Protein AF-A0A3B8JYV9-F1 (afdb_monomer)

Mean predicted aligned error: 3.3 Å

Nearest PDB structures (foldseek):
  1iv8-assembly1_A  TM=3.576E-01  e=9.043E+00  Sulfolobus acidocaldarius

Sequence (114 aa):
FIAVCKHSDPETNDPGIKPPNEVPENRVGFSDVVVDSDGVLRRHLWSLNANRNSPCPTEVAFSLQLALHYLAAQGIEPKAIPEKRSLQLGNILLKPLENNFGGYRNLDDRGYQM

Foldseek 3Di:
DAWEWEWQDPVVRRLIGATDPPDDLVRYFYPDADADPVRHGDKDFAFADGDPNTNRPDRGHPVNVVVQVVLVVVVWHWDQDVVQRWIDTPPDTHQADDCDDDPHHNDPRGGRMD

Solvent-accessible surface area (backbone atoms only — not comparable to full-atom values): 6648 Å² total; per-residue (Å²): 134,70,47,60,21,24,57,42,35,80,92,79,68,41,72,44,35,56,49,66,88,88,56,59,68,99,37,40,13,26,70,62,72,55,66,42,98,87,72,50,77,80,50,46,45,42,30,46,84,64,59,92,84,28,52,22,90,45,46,39,16,35,68,48,53,53,52,48,56,58,34,43,78,72,76,34,60,84,41,81,37,75,96,68,63,24,44,29,49,74,94,45,77,46,64,49,53,52,36,70,45,90,93,43,68,82,40,89,47,73,52,38,32,78

Structure (mmCIF, N/CA/C/O backbone):
data_AF-A0A3B8JYV9-F1
#
_entry.id   AF-A0A3B8JYV9-F1
#
loop_
_atom_site.group_PDB
_atom_site.id
_atom_site.type_symbol
_atom_site.label_atom_id
_atom_site.label_alt_id
_atom_site.label_comp_id
_atom_site.label_asym_id
_atom_site.label_entity_id
_atom_site.label_seq_id
_atom_site.pdbx_PDB_ins_code
_atom_site.Cartn_x
_atom_site.Cartn_y
_atom_site.Cartn_z
_atom_site.occupancy
_atom_site.B_iso_or_equiv
_atom_site.auth_seq_id
_atom_site.auth_comp_id
_atom_site.auth_asym_id
_atom_site.auth_atom_id
_atom_site.pdbx_PDB_model_num
ATOM 1 N N . PHE A 1 1 ? -16.136 -3.584 -6.888 1.00 86.06 1 PHE A N 1
ATOM 2 C CA . PHE A 1 1 ? -14.957 -4.114 -7.602 1.00 86.06 1 PHE A CA 1
ATOM 3 C C . PHE A 1 1 ? -13.829 -3.099 -7.504 1.00 86.06 1 PHE A C 1
ATOM 5 O O . PHE A 1 1 ? -14.120 -1.909 -7.612 1.00 86.06 1 PHE A O 1
ATOM 12 N N . ILE A 1 2 ? -12.603 -3.573 -7.272 1.00 93.38 2 ILE A N 1
ATOM 13 C CA . ILE A 1 2 ? -11.365 -2.788 -7.181 1.00 93.38 2 ILE A CA 1
ATOM 14 C C . ILE A 1 2 ? -10.390 -3.409 -8.189 1.00 93.38 2 ILE A C 1
ATOM 16 O O . ILE A 1 2 ? -10.227 -4.629 -8.190 1.00 93.38 2 ILE A O 1
ATOM 20 N N . ALA A 1 3 ? -9.797 -2.596 -9.060 1.00 96.81 3 ALA A N 1
ATOM 21 C CA . ALA A 1 3 ? -8.798 -3.045 -10.025 1.00 96.81 3 ALA A CA 1
ATOM 22 C C . ALA A 1 3 ? -7.385 -2.996 -9.440 1.00 96.81 3 ALA A C 1
ATOM 24 O O . ALA A 1 3 ? -7.142 -2.356 -8.416 1.00 96.81 3 ALA A O 1
ATOM 25 N N . VAL A 1 4 ? -6.454 -3.662 -10.120 1.00 97.50 4 VAL A N 1
ATOM 26 C CA . VAL A 1 4 ? -5.065 -3.789 -9.683 1.00 97.50 4 VAL A CA 1
ATOM 27 C C . VAL A 1 4 ? -4.123 -3.080 -10.654 1.00 97.50 4 VAL A C 1
ATOM 29 O O . VAL A 1 4 ? -4.346 -3.104 -11.865 1.00 97.50 4 VAL A O 1
ATOM 32 N N . CYS A 1 5 ? -3.070 -2.470 -10.116 1.00 97.44 5 CYS A N 1
ATOM 33 C CA . CYS A 1 5 ? -1.897 -2.016 -10.861 1.00 97.44 5 CYS A CA 1
ATOM 34 C C . CYS A 1 5 ? -0.602 -2.389 -10.124 1.00 97.44 5 CYS A C 1
ATOM 36 O O . CYS A 1 5 ? -0.647 -2.891 -9.000 1.00 97.44 5 CYS A O 1
ATOM 38 N N . LYS A 1 6 ? 0.549 -2.169 -10.762 1.00 96.88 6 LYS A N 1
ATOM 39 C CA . LYS A 1 6 ? 1.877 -2.400 -10.177 1.00 96.88 6 LYS A CA 1
ATOM 40 C C . LYS A 1 6 ? 2.764 -1.185 -10.422 1.00 96.88 6 LYS A C 1
ATOM 42 O O . LYS A 1 6 ? 2.788 -0.683 -11.549 1.00 96.88 6 LYS A O 1
ATOM 47 N N . HIS A 1 7 ? 3.483 -0.724 -9.407 1.00 96.56 7 HIS A N 1
ATOM 48 C CA . HIS A 1 7 ? 4.420 0.380 -9.575 1.00 96.56 7 HIS A CA 1
ATOM 49 C C . HIS A 1 7 ? 5.640 -0.022 -10.401 1.00 96.56 7 HIS A C 1
ATOM 51 O O . HIS A 1 7 ? 6.013 -1.190 -10.483 1.00 96.56 7 HIS A O 1
ATOM 57 N N . SER A 1 8 ? 6.269 0.976 -11.018 1.00 94.88 8 SER A N 1
ATOM 58 C CA . SER A 1 8 ? 7.611 0.813 -11.571 1.00 94.88 8 SER A CA 1
ATOM 59 C C . SER A 1 8 ? 8.628 0.602 -10.447 1.00 94.88 8 SER A C 1
ATOM 61 O O . SER A 1 8 ? 8.593 1.347 -9.462 1.00 94.88 8 SER A O 1
ATOM 63 N N . ASP A 1 9 ? 9.579 -0.303 -10.641 1.00 90.50 9 ASP A N 1
ATOM 64 C CA . ASP A 1 9 ? 10.689 -0.551 -9.725 1.00 90.50 9 ASP A CA 1
ATOM 65 C C . ASP A 1 9 ? 12.040 -0.345 -10.443 1.00 90.50 9 ASP A C 1
ATOM 67 O O . ASP A 1 9 ? 12.455 -1.179 -11.254 1.00 90.50 9 ASP A O 1
ATOM 71 N N . PRO A 1 10 ? 12.750 0.764 -10.160 1.00 86.50 10 PRO A N 1
ATOM 72 C CA . PRO A 1 10 ? 14.057 1.041 -10.748 1.00 86.50 10 PRO A CA 1
ATOM 73 C C . PRO A 1 10 ? 15.156 0.055 -10.335 1.00 86.50 10 PRO A C 1
ATOM 75 O O . PRO A 1 10 ? 16.114 -0.106 -11.087 1.00 86.50 10 PRO A O 1
ATOM 78 N N . GLU A 1 11 ? 15.050 -0.585 -9.165 1.00 85.88 11 GLU A N 1
ATOM 79 C CA . GLU A 1 11 ? 16.076 -1.513 -8.664 1.00 85.88 11 GLU A CA 1
ATOM 80 C C . GLU A 1 11 ? 16.081 -2.811 -9.479 1.00 85.88 11 GLU A C 1
ATOM 82 O O . GLU A 1 11 ? 17.138 -3.387 -9.742 1.00 85.88 11 GLU A O 1
ATOM 87 N N . THR A 1 12 ? 14.904 -3.230 -9.948 1.00 88.12 12 THR A N 1
ATOM 88 C CA . THR A 1 12 ? 14.721 -4.415 -10.798 1.00 88.12 12 THR A CA 1
ATOM 89 C C . THR A 1 12 ? 14.514 -4.086 -12.280 1.00 88.12 12 THR A C 1
ATOM 91 O O . THR A 1 12 ? 14.380 -4.998 -13.097 1.00 88.12 12 THR A O 1
ATOM 94 N N . ASN A 1 13 ? 14.544 -2.799 -12.650 1.00 90.44 13 ASN A N 1
ATOM 95 C CA . ASN A 1 13 ? 14.229 -2.293 -13.991 1.00 90.44 13 ASN A CA 1
ATOM 96 C C . ASN A 1 13 ? 12.835 -2.737 -14.488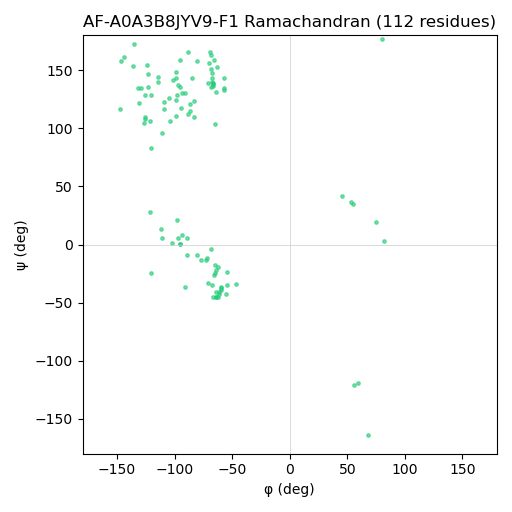 1.00 90.44 13 ASN A C 1
ATOM 98 O O . ASN A 1 13 ? 12.635 -3.003 -15.676 1.00 90.44 13 ASN A O 1
ATOM 102 N N . ASP A 1 14 ? 11.871 -2.833 -13.568 1.00 92.69 14 ASP A N 1
ATOM 103 C CA . ASP A 1 14 ? 10.476 -3.142 -13.869 1.00 92.69 14 ASP A CA 1
ATOM 104 C C . ASP A 1 14 ? 9.721 -1.843 -14.215 1.00 92.69 14 ASP A C 1
ATOM 106 O O . ASP A 1 14 ? 9.662 -0.923 -13.392 1.00 92.69 14 ASP A O 1
ATOM 110 N N . PRO A 1 15 ? 9.121 -1.722 -15.412 1.00 94.06 15 PRO A N 1
ATOM 111 C CA . PRO A 1 15 ? 8.378 -0.525 -15.799 1.00 94.06 15 PRO A CA 1
ATOM 112 C C . PRO A 1 15 ? 7.035 -0.360 -15.066 1.00 94.06 15 PRO A C 1
ATOM 114 O O . PRO A 1 15 ? 6.434 0.711 -15.149 1.00 94.06 15 PRO A O 1
ATOM 117 N N . GLY A 1 16 ? 6.552 -1.382 -14.357 1.00 95.62 16 GLY A N 1
ATOM 118 C CA . GLY A 1 16 ? 5.237 -1.400 -13.729 1.00 95.62 16 GLY A CA 1
ATOM 119 C C . GLY A 1 16 ? 4.106 -1.736 -14.704 1.00 95.62 16 GLY A C 1
ATOM 120 O O . GLY A 1 16 ? 4.295 -1.919 -15.909 1.00 95.62 16 GLY A O 1
ATOM 121 N N . ILE A 1 17 ? 2.887 -1.823 -14.173 1.00 97.25 17 ILE A N 1
ATOM 122 C CA . ILE A 1 17 ? 1.676 -2.181 -14.921 1.00 97.25 17 ILE A CA 1
ATOM 123 C C . ILE A 1 17 ? 0.592 -1.158 -14.598 1.00 97.25 17 ILE A C 1
ATOM 125 O O . ILE A 1 17 ? 0.212 -1.006 -13.439 1.00 97.25 17 ILE A O 1
ATOM 129 N N . LYS A 1 18 ? 0.068 -0.478 -15.622 1.00 96.94 18 LYS A N 1
ATOM 130 C CA . LYS A 1 18 ? -1.049 0.467 -15.473 1.00 96.94 18 LYS A CA 1
ATOM 131 C C . LYS A 1 18 ? -2.363 -0.248 -15.119 1.00 96.94 18 LYS A C 1
ATOM 133 O O . LYS A 1 18 ? -2.566 -1.381 -15.563 1.00 96.94 18 LYS A O 1
ATOM 138 N N . PRO A 1 19 ? -3.290 0.407 -14.401 1.00 97.00 19 PRO A N 1
ATOM 139 C CA . PRO A 1 19 ? -4.642 -0.118 -14.251 1.00 97.00 19 PRO A CA 1
ATOM 140 C C . PRO A 1 19 ? -5.429 -0.056 -15.578 1.00 97.00 19 PRO A C 1
ATOM 142 O O . PRO A 1 19 ? -5.032 0.658 -16.506 1.00 97.00 19 PRO A O 1
ATOM 145 N N . PRO A 1 20 ? -6.568 -0.766 -15.682 1.00 96.25 20 PRO A N 1
ATOM 146 C CA . PRO A 1 20 ? -7.526 -0.572 -16.769 1.00 96.25 20 PRO A CA 1
ATOM 147 C C . PRO A 1 20 ? -8.017 0.881 -16.830 1.00 96.25 20 PRO A C 1
ATOM 149 O O . PRO A 1 20 ? -8.375 1.459 -15.803 1.00 96.25 20 PRO A O 1
ATOM 152 N N . ASN A 1 21 ? -8.062 1.458 -18.033 1.00 94.75 21 ASN A N 1
ATOM 153 C CA . ASN A 1 21 ? -8.369 2.878 -18.244 1.00 94.75 21 ASN A CA 1
ATOM 154 C C . ASN A 1 21 ? -9.808 3.248 -17.827 1.00 94.75 21 ASN A C 1
ATOM 156 O O . ASN A 1 21 ? -10.101 4.406 -17.546 1.00 94.75 21 ASN A O 1
ATOM 160 N N . GLU A 1 22 ? -10.719 2.277 -17.822 1.00 96.06 22 GLU A N 1
ATOM 161 C CA . GLU A 1 22 ? -12.141 2.452 -17.520 1.00 96.06 22 GLU A CA 1
ATOM 162 C C . GLU A 1 22 ? -12.423 2.511 -16.008 1.00 96.06 22 GLU A C 1
ATOM 164 O O . GLU A 1 22 ? -13.550 2.792 -15.589 1.00 96.06 22 GLU A O 1
ATOM 169 N N . VAL A 1 23 ? -11.421 2.214 -15.172 1.00 96.00 23 VAL A N 1
ATOM 170 C CA . VAL A 1 23 ? -11.564 2.171 -13.715 1.00 96.00 23 VAL A CA 1
ATOM 171 C C . VAL A 1 23 ? -11.047 3.480 -13.111 1.00 96.00 23 VAL A C 1
ATOM 173 O O . VAL A 1 23 ? -9.893 3.835 -13.330 1.00 96.00 23 VAL A O 1
ATOM 176 N N . PRO A 1 24 ? -11.868 4.205 -12.327 1.00 93.00 24 PRO A N 1
ATOM 177 C CA . PRO A 1 24 ? -11.430 5.433 -11.677 1.00 93.00 24 PRO A CA 1
ATOM 178 C C . PRO A 1 24 ? -10.383 5.129 -10.602 1.00 93.00 24 PRO A C 1
ATOM 180 O O . PRO A 1 24 ? -10.465 4.103 -9.926 1.00 93.00 24 PRO A O 1
ATOM 183 N N . GLU A 1 25 ? -9.442 6.052 -10.405 1.00 88.62 25 GLU A N 1
ATOM 184 C CA . GLU A 1 25 ? -8.276 5.884 -9.520 1.00 88.62 25 GLU A CA 1
ATOM 185 C C . GLU A 1 25 ? -8.647 5.496 -8.082 1.00 88.62 25 GLU A C 1
ATOM 187 O O . GLU A 1 25 ? -7.983 4.666 -7.467 1.00 88.62 25 GLU A O 1
ATOM 192 N N . ASN A 1 26 ? -9.767 6.009 -7.563 1.00 89.94 26 ASN A N 1
ATOM 193 C CA . ASN A 1 26 ? -10.267 5.677 -6.225 1.00 89.94 26 ASN A CA 1
ATOM 194 C C . ASN A 1 26 ? -10.768 4.225 -6.072 1.00 89.94 26 ASN A C 1
ATOM 196 O O . ASN A 1 26 ? -11.178 3.829 -4.984 1.00 89.94 26 ASN A O 1
ATOM 200 N N . ARG A 1 27 ? -10.778 3.438 -7.154 1.00 93.62 27 ARG A N 1
ATOM 201 C CA . ARG A 1 27 ? -11.081 1.999 -7.172 1.00 93.62 27 ARG A CA 1
ATOM 202 C C . ARG A 1 27 ? -9.917 1.187 -7.734 1.00 93.62 27 ARG A C 1
ATOM 204 O O . ARG A 1 27 ? -10.134 0.119 -8.309 1.00 93.62 27 ARG A O 1
ATOM 211 N N . VAL A 1 28 ? -8.699 1.693 -7.579 1.00 96.50 28 VAL A N 1
ATOM 212 C CA . VAL A 1 28 ? -7.462 1.014 -7.960 1.00 96.50 28 VAL A CA 1
ATOM 213 C C . VAL A 1 28 ? -6.593 0.843 -6.720 1.00 96.50 28 VAL A C 1
ATOM 215 O O . VAL A 1 28 ? -6.336 1.807 -5.997 1.00 96.50 28 VAL A O 1
ATOM 218 N N . GLY A 1 29 ? -6.124 -0.379 -6.481 1.00 97.19 29 GLY A N 1
ATOM 219 C CA . GLY A 1 29 ? -5.137 -0.694 -5.451 1.00 97.19 29 GLY A CA 1
ATOM 220 C C . GLY A 1 29 ? -3.921 -1.380 -6.059 1.00 97.19 29 GLY A C 1
ATOM 221 O O . GLY A 1 29 ? -4.048 -2.125 -7.029 1.00 97.19 29 GLY A O 1
ATOM 222 N N . PHE A 1 30 ? -2.736 -1.141 -5.514 1.00 97.56 30 PHE A N 1
ATOM 223 C CA . PHE A 1 30 ? -1.528 -1.756 -6.057 1.00 97.56 30 PHE A CA 1
ATOM 224 C C . PHE A 1 30 ? -1.340 -3.209 -5.581 1.00 97.56 30 PHE A C 1
ATOM 226 O O . PHE A 1 30 ? -1.870 -3.595 -4.535 1.00 97.56 30 PHE A O 1
ATOM 233 N N . SER A 1 31 ? -0.566 -4.012 -6.319 1.00 96.62 31 SER A N 1
ATOM 234 C CA . SER A 1 31 ? -0.160 -5.381 -5.932 1.00 96.62 31 SER A CA 1
ATOM 235 C C . SER A 1 31 ? 1.333 -5.546 -5.627 1.00 96.62 31 SER A C 1
ATOM 237 O O . SER A 1 31 ? 1.826 -6.671 -5.580 1.00 96.62 31 SER A O 1
ATOM 239 N N . ASP A 1 32 ? 2.067 -4.448 -5.472 1.00 95.56 32 ASP A N 1
ATOM 240 C CA . ASP A 1 32 ? 3.457 -4.434 -5.025 1.00 95.56 32 ASP A CA 1
ATOM 241 C C . ASP A 1 32 ? 3.638 -5.113 -3.659 1.00 95.56 32 ASP A C 1
ATOM 243 O O . ASP A 1 32 ? 2.803 -5.012 -2.755 1.00 95.56 32 ASP A O 1
ATOM 247 N N . VAL A 1 33 ? 4.762 -5.810 -3.516 1.00 94.12 33 VAL A N 1
ATOM 248 C CA . VAL A 1 33 ? 5.162 -6.524 -2.302 1.00 94.12 33 VAL A CA 1
ATOM 249 C C . VAL A 1 33 ? 6.637 -6.272 -2.028 1.00 94.12 33 VAL A C 1
ATOM 251 O O . VAL A 1 33 ? 7.408 -6.041 -2.956 1.00 94.12 33 VAL A O 1
ATOM 254 N N . VAL A 1 34 ? 7.040 -6.369 -0.761 1.00 92.00 34 VAL A N 1
ATOM 255 C CA . VAL A 1 34 ? 8.454 -6.358 -0.372 1.00 92.00 34 VAL A CA 1
ATOM 256 C C . VAL A 1 34 ? 8.816 -7.759 0.096 1.00 92.00 34 VAL A C 1
ATOM 258 O O . VAL A 1 34 ? 8.253 -8.254 1.072 1.00 92.00 34 VAL A O 1
ATOM 261 N N . VAL A 1 35 ? 9.736 -8.404 -0.613 1.00 92.25 35 VAL A N 1
ATOM 262 C CA . VAL A 1 35 ? 10.216 -9.749 -0.277 1.00 92.25 35 VAL A CA 1
ATOM 263 C C . VAL A 1 35 ? 11.344 -9.636 0.752 1.00 92.25 35 VAL A C 1
ATOM 265 O O . VAL A 1 35 ? 12.129 -8.687 0.724 1.00 92.25 35 VAL A O 1
ATOM 268 N N . ASP A 1 36 ? 11.417 -10.571 1.697 1.00 92.75 36 ASP A N 1
ATOM 269 C CA . ASP A 1 36 ? 12.520 -10.619 2.658 1.00 92.75 36 ASP A CA 1
ATOM 270 C C . ASP A 1 36 ? 13.835 -11.003 1.965 1.00 92.75 36 ASP A C 1
ATOM 272 O O . ASP A 1 36 ? 13.850 -11.560 0.867 1.00 92.75 36 ASP A O 1
ATOM 276 N N . SER A 1 37 ? 14.963 -10.746 2.629 1.00 90.56 37 SER A N 1
ATOM 277 C CA . SER A 1 37 ? 16.297 -11.054 2.096 1.00 90.56 37 SER A CA 1
ATOM 278 C C . SER A 1 37 ? 16.540 -12.547 1.846 1.00 90.56 37 SER A C 1
ATOM 280 O O . SER A 1 37 ? 17.432 -12.896 1.076 1.00 90.56 37 SER A O 1
ATOM 282 N N . ASP A 1 38 ? 15.754 -13.426 2.469 1.00 92.31 38 ASP A N 1
ATOM 283 C CA . ASP A 1 38 ? 15.775 -14.872 2.237 1.00 92.31 38 ASP A CA 1
ATOM 284 C C . ASP A 1 38 ? 14.823 -15.327 1.113 1.00 92.31 38 ASP A C 1
ATOM 286 O O . ASP A 1 38 ? 14.669 -16.525 0.880 1.00 92.31 38 ASP A O 1
ATOM 290 N N . GLY A 1 39 ? 14.187 -14.386 0.408 1.00 92.88 39 GLY A N 1
ATOM 291 C CA . GLY A 1 39 ? 13.286 -14.658 -0.710 1.00 92.88 39 GLY A CA 1
ATOM 292 C C . GLY A 1 39 ? 11.860 -15.037 -0.302 1.00 92.88 39 GLY A C 1
ATOM 293 O O . GLY A 1 39 ? 11.042 -15.338 -1.171 1.00 92.88 39 GLY A O 1
ATOM 294 N N . VAL A 1 40 ? 11.532 -15.024 0.993 1.00 95.25 40 VAL A N 1
ATOM 295 C CA . VAL A 1 40 ? 10.191 -15.358 1.483 1.00 95.25 40 VAL A CA 1
ATOM 296 C C . VAL A 1 40 ? 9.369 -14.084 1.680 1.00 95.25 40 VAL A C 1
ATOM 298 O O . VAL A 1 40 ? 9.824 -13.098 2.253 1.00 95.25 40 VAL A O 1
ATOM 301 N N . LEU A 1 41 ? 8.116 -14.099 1.229 1.00 94.31 41 LEU A N 1
ATOM 302 C CA . LEU A 1 41 ?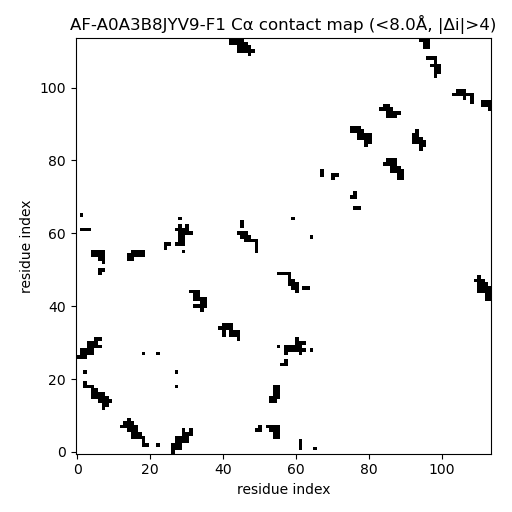 7.182 -13.001 1.461 1.00 94.31 41 LEU A CA 1
ATOM 303 C C . LEU A 1 41 ? 6.528 -13.147 2.842 1.00 94.31 41 LEU A C 1
ATOM 305 O O . LEU A 1 41 ? 5.706 -14.043 3.038 1.00 94.31 41 LEU A O 1
ATOM 309 N N . ARG A 1 42 ? 6.878 -12.270 3.790 1.00 94.06 42 ARG A N 1
ATOM 310 C CA . ARG A 1 42 ? 6.287 -12.255 5.147 1.00 94.06 42 ARG A CA 1
ATOM 311 C C . ARG A 1 42 ? 5.594 -10.951 5.514 1.00 94.06 42 ARG A C 1
ATOM 313 O O . ARG A 1 42 ? 4.728 -10.961 6.383 1.00 94.06 42 ARG A O 1
ATOM 320 N N . ARG A 1 43 ? 5.990 -9.851 4.875 1.00 93.44 43 ARG A N 1
ATOM 321 C CA . ARG A 1 43 ? 5.474 -8.511 5.148 1.00 93.44 43 ARG A CA 1
ATOM 322 C C . ARG A 1 43 ? 4.397 -8.126 4.146 1.00 93.44 43 ARG A C 1
ATOM 324 O O . ARG A 1 43 ? 4.463 -8.487 2.970 1.00 93.44 43 ARG A O 1
ATOM 331 N N . HIS A 1 44 ? 3.441 -7.327 4.595 1.00 93.75 44 HIS A N 1
ATOM 332 C CA . HIS A 1 44 ? 2.483 -6.668 3.721 1.00 93.75 44 HIS A CA 1
ATOM 333 C C . HIS A 1 44 ? 2.821 -5.188 3.583 1.00 93.75 44 HIS A C 1
ATOM 335 O O . HIS A 1 44 ? 2.909 -4.468 4.572 1.00 93.75 44 HIS A O 1
ATOM 341 N N . LEU A 1 45 ? 2.954 -4.719 2.343 1.00 96.56 45 LEU A N 1
ATOM 342 C CA . LEU A 1 45 ? 3.077 -3.300 2.032 1.00 96.56 45 LEU A CA 1
ATOM 343 C C . LEU A 1 45 ? 1.673 -2.721 1.855 1.00 96.56 45 LEU A C 1
ATOM 345 O O . LEU A 1 45 ? 0.959 -3.101 0.936 1.00 96.56 45 LEU A O 1
ATOM 349 N N . TRP A 1 46 ? 1.250 -1.855 2.767 1.00 96.50 46 TRP A N 1
ATOM 350 C CA . TRP A 1 46 ? -0.089 -1.263 2.791 1.00 96.50 46 TRP A CA 1
ATOM 351 C C . TRP A 1 46 ? -0.165 0.053 2.032 1.00 96.50 46 TRP A C 1
ATOM 353 O O . TRP A 1 46 ? -1.170 0.331 1.377 1.00 96.50 46 TRP A O 1
ATOM 363 N N . SER A 1 47 ? 0.899 0.845 2.109 1.00 95.12 47 SER A N 1
ATOM 364 C CA . SER A 1 47 ? 1.067 2.039 1.296 1.00 95.12 47 SER A CA 1
ATOM 365 C C . SER A 1 47 ? 2.529 2.272 0.954 1.00 95.12 47 SER A C 1
ATOM 367 O O . SER A 1 47 ? 3.433 1.789 1.638 1.00 95.12 47 SER A O 1
ATOM 369 N N . LEU A 1 48 ? 2.761 3.020 -0.113 1.00 93.62 48 LEU A N 1
ATOM 370 C CA . LEU A 1 48 ? 4.081 3.465 -0.537 1.00 93.62 48 LEU A CA 1
ATOM 371 C C . LEU A 1 48 ? 3.965 4.870 -1.122 1.00 93.62 48 LEU A C 1
ATOM 373 O O . LEU A 1 48 ? 2.875 5.280 -1.500 1.00 93.62 48 LEU A O 1
ATOM 377 N N . ASN A 1 49 ? 5.079 5.590 -1.217 1.00 87.44 49 ASN A N 1
ATOM 378 C CA . ASN A 1 49 ? 5.099 6.848 -1.961 1.00 87.44 49 ASN A CA 1
ATOM 379 C C . ASN A 1 49 ? 5.382 6.521 -3.424 1.00 87.44 49 ASN A C 1
ATOM 381 O O . ASN A 1 49 ? 6.463 6.013 -3.742 1.00 87.44 49 ASN A O 1
ATOM 385 N N . ALA A 1 50 ? 4.418 6.784 -4.300 1.00 77.88 50 ALA A N 1
ATOM 386 C CA . ALA A 1 50 ? 4.543 6.422 -5.702 1.00 77.88 50 ALA A CA 1
ATOM 387 C C . ALA A 1 50 ? 5.583 7.317 -6.391 1.00 77.88 50 ALA A C 1
ATOM 389 O O . ALA A 1 50 ? 5.636 8.535 -6.190 1.00 77.88 50 ALA A O 1
ATOM 390 N N . ASN A 1 51 ? 6.413 6.731 -7.257 1.00 79.31 51 ASN A N 1
ATOM 391 C CA . ASN A 1 51 ? 7.205 7.532 -8.184 1.00 79.31 51 ASN A CA 1
ATOM 392 C C . ASN A 1 51 ? 6.241 8.271 -9.127 1.00 79.31 51 ASN A C 1
ATOM 394 O O . ASN A 1 51 ? 5.373 7.640 -9.722 1.00 79.31 51 ASN A O 1
ATOM 398 N N . ARG A 1 52 ? 6.421 9.585 -9.315 1.00 79.56 52 ARG A N 1
ATOM 399 C CA . ARG A 1 52 ? 5.581 10.404 -10.213 1.00 79.56 52 ARG A CA 1
ATOM 400 C C . ARG A 1 52 ? 5.507 9.874 -11.648 1.00 79.56 52 ARG A C 1
ATOM 402 O O . ARG A 1 52 ? 4.552 10.183 -12.347 1.00 79.56 52 ARG A O 1
ATOM 409 N N . ASN A 1 53 ? 6.507 9.105 -12.079 1.00 86.94 53 ASN A N 1
ATOM 410 C CA . ASN A 1 53 ? 6.568 8.515 -13.417 1.00 86.94 53 ASN A CA 1
ATOM 411 C C . ASN A 1 53 ? 6.036 7.069 -13.477 1.00 86.94 53 ASN A C 1
ATOM 413 O O . ASN A 1 53 ? 6.070 6.459 -14.544 1.00 86.94 53 ASN A O 1
ATOM 417 N N . SER A 1 54 ? 5.583 6.505 -12.353 1.00 93.06 54 SER A N 1
ATOM 418 C CA . SER A 1 54 ? 5.003 5.161 -12.301 1.00 93.06 54 SER A CA 1
ATOM 419 C C . SER A 1 54 ? 3.668 5.116 -13.059 1.00 93.06 54 SER A C 1
ATOM 421 O O . SER A 1 54 ? 2.855 6.030 -12.911 1.00 93.06 54 SER A O 1
ATOM 423 N N . PRO A 1 55 ? 3.377 4.042 -13.818 1.00 94.81 55 PRO A N 1
ATOM 424 C CA . PRO A 1 55 ? 2.082 3.871 -14.478 1.00 94.81 55 PRO A CA 1
ATOM 425 C C . PRO A 1 55 ? 0.935 3.528 -13.509 1.00 94.81 55 PRO A C 1
ATOM 427 O O . PRO A 1 55 ? -0.230 3.551 -13.906 1.00 94.81 55 PRO A O 1
ATOM 430 N N . CYS A 1 56 ? 1.246 3.160 -12.264 1.00 96.00 56 CYS A N 1
ATOM 431 C CA . CYS A 1 56 ? 0.273 2.881 -11.209 1.00 96.00 56 CYS A CA 1
ATOM 432 C C . CYS A 1 56 ? 0.068 4.155 -10.367 1.00 96.00 56 CYS A C 1
ATOM 434 O O . CYS A 1 56 ?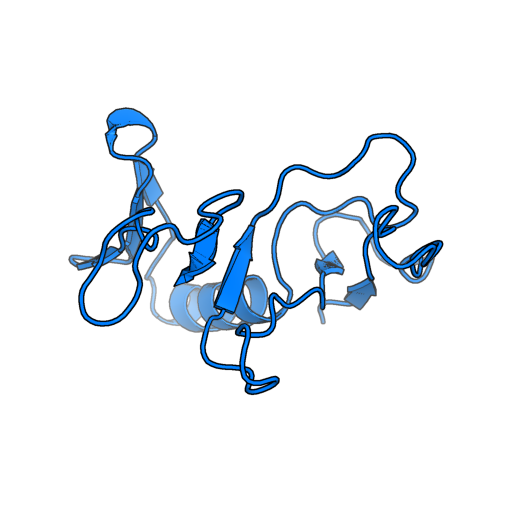 1.043 4.623 -9.777 1.00 96.00 56 CYS A O 1
ATOM 436 N N . PRO A 1 57 ? -1.153 4.732 -10.333 1.00 92.88 57 PRO A N 1
ATOM 437 C CA . PRO A 1 57 ? -1.402 6.048 -9.732 1.00 92.88 57 PRO A CA 1
ATOM 438 C C . PRO A 1 57 ? -1.750 6.002 -8.236 1.00 92.88 57 PRO A C 1
ATOM 440 O O . PRO A 1 57 ? -1.884 7.042 -7.601 1.00 92.88 57 PRO A O 1
ATOM 443 N N . THR A 1 58 ? -1.970 4.812 -7.674 1.00 94.88 58 THR A N 1
ATOM 444 C CA . THR A 1 58 ? -2.473 4.641 -6.305 1.00 94.88 58 THR A CA 1
ATOM 445 C C . THR A 1 58 ? -1.339 4.384 -5.331 1.00 94.88 58 THR A C 1
ATOM 447 O O . THR A 1 58 ? -0.485 3.552 -5.582 1.00 94.88 58 THR A O 1
ATOM 450 N N . GLU A 1 59 ? -1.374 5.016 -4.167 1.00 95.06 59 GLU A N 1
ATOM 451 C CA . GLU A 1 59 ? -0.400 4.785 -3.094 1.00 95.06 59 GLU A CA 1
ATOM 452 C C . GLU A 1 59 ? -0.870 3.742 -2.076 1.00 95.06 59 GLU A C 1
ATOM 454 O O . GLU A 1 59 ? -0.235 3.562 -1.040 1.00 95.06 59 GLU A O 1
ATOM 459 N N . VAL A 1 60 ? -1.987 3.052 -2.333 1.00 95.88 60 VAL A N 1
ATOM 460 C CA . VAL A 1 60 ? -2.615 2.125 -1.380 1.00 95.88 60 VAL A CA 1
ATOM 461 C C . VAL A 1 60 ? -2.753 0.732 -1.984 1.00 95.88 60 VAL A C 1
ATOM 463 O O . VAL A 1 60 ? -3.208 0.566 -3.117 1.00 95.88 60 VAL A O 1
ATOM 466 N N . ALA A 1 61 ? -2.409 -0.286 -1.200 1.00 97.12 61 ALA A N 1
ATOM 467 C CA . ALA A 1 61 ? -2.470 -1.677 -1.622 1.00 97.12 61 ALA A CA 1
ATOM 468 C C . ALA A 1 61 ? -3.905 -2.166 -1.842 1.00 97.12 61 ALA A C 1
ATOM 470 O O . ALA A 1 61 ? -4.814 -1.868 -1.062 1.00 97.12 61 ALA A O 1
ATOM 471 N N . PHE A 1 62 ? -4.091 -3.019 -2.848 1.00 97.06 62 PHE A N 1
ATOM 472 C CA . PHE A 1 62 ? -5.351 -3.720 -3.097 1.00 97.06 62 PHE A CA 1
ATOM 473 C C . PHE A 1 62 ? -5.818 -4.522 -1.872 1.00 97.06 62 PHE A C 1
ATOM 475 O O . PHE A 1 62 ? -6.994 -4.476 -1.511 1.00 97.06 62 PHE A O 1
ATOM 482 N N . SER A 1 63 ? -4.895 -5.216 -1.197 1.00 95.69 63 SER A N 1
ATOM 483 C CA . SER A 1 63 ? -5.189 -6.010 0.002 1.00 95.69 63 SER A CA 1
ATOM 484 C C . SER A 1 63 ? -5.727 -5.153 1.150 1.00 95.69 63 SER A C 1
ATOM 486 O O . SER A 1 63 ? -6.708 -5.538 1.789 1.00 95.69 63 SER A O 1
ATOM 488 N N . LEU A 1 64 ? -5.141 -3.969 1.376 1.00 95.88 64 LEU A N 1
ATOM 489 C CA . LEU A 1 64 ? -5.627 -3.033 2.386 1.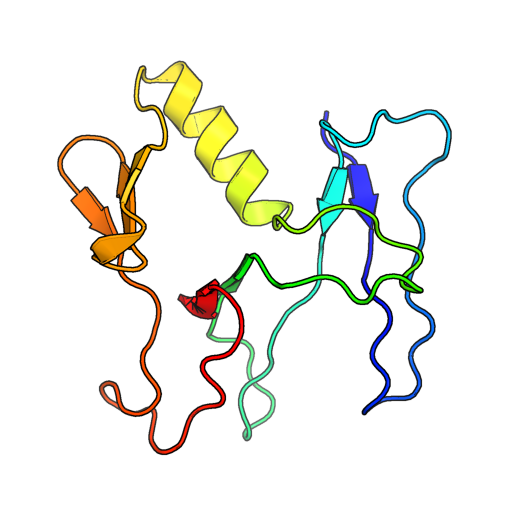00 95.88 64 LEU A CA 1
ATOM 490 C C . LEU A 1 64 ? -7.006 -2.487 2.003 1.00 95.88 64 LEU A C 1
ATOM 492 O O . LEU A 1 64 ? -7.901 -2.490 2.842 1.00 95.88 64 LEU A O 1
ATOM 496 N N . GLN A 1 65 ? -7.223 -2.075 0.749 1.00 95.31 65 GLN A N 1
ATOM 497 C CA . GLN A 1 65 ? -8.542 -1.588 0.322 1.00 95.31 65 GLN A CA 1
ATOM 498 C C . GLN A 1 65 ? -9.634 -2.649 0.499 1.00 95.31 65 GLN A C 1
ATOM 500 O O . GLN A 1 65 ? -10.736 -2.325 0.938 1.00 95.31 65 GLN A O 1
ATOM 505 N N . LEU A 1 66 ? -9.332 -3.919 0.210 1.00 95.19 66 LEU A N 1
ATOM 506 C CA . LEU A 1 66 ? -10.268 -5.022 0.421 1.00 95.19 66 LEU A CA 1
ATOM 507 C C . LEU A 1 66 ? -10.599 -5.214 1.908 1.00 95.19 66 LEU A C 1
ATOM 509 O O . LEU A 1 66 ? -11.771 -5.352 2.262 1.00 95.19 66 LEU A O 1
ATOM 513 N N . ALA A 1 67 ? -9.584 -5.191 2.775 1.00 95.75 67 ALA A N 1
ATOM 514 C CA . ALA A 1 67 ? -9.774 -5.299 4.219 1.00 95.75 67 ALA A CA 1
ATOM 515 C C . ALA A 1 67 ? -10.603 -4.128 4.772 1.00 95.75 67 ALA A C 1
ATOM 517 O O . ALA A 1 67 ? -11.554 -4.347 5.520 1.00 95.75 67 ALA A O 1
ATOM 518 N N . LEU A 1 68 ? -10.299 -2.895 4.356 1.00 95.31 68 LEU A N 1
ATOM 519 C CA . LEU A 1 68 ? -11.044 -1.701 4.757 1.00 95.31 68 LEU A CA 1
ATOM 520 C C . LEU A 1 68 ? -12.488 -1.729 4.248 1.00 95.31 68 LEU A C 1
ATOM 522 O O . LEU A 1 68 ? -13.398 -1.408 5.001 1.00 95.31 68 LEU A O 1
ATOM 526 N N . HIS A 1 69 ? -12.721 -2.182 3.014 1.00 94.81 69 HIS A N 1
ATOM 527 C CA . HIS A 1 69 ? -14.071 -2.349 2.477 1.00 94.81 69 HIS A CA 1
ATOM 528 C C . HIS A 1 69 ? -14.893 -3.358 3.296 1.00 94.81 69 HIS A C 1
ATOM 530 O O . HIS A 1 69 ? -16.073 -3.133 3.559 1.00 94.81 69 HIS A O 1
ATOM 536 N N . TYR A 1 70 ? -14.282 -4.470 3.715 1.00 96.56 70 TYR A N 1
ATOM 537 C CA . TYR A 1 70 ? -14.935 -5.438 4.598 1.00 96.56 70 TYR A CA 1
ATOM 538 C C . TYR A 1 70 ? -15.260 -4.836 5.975 1.00 96.56 70 TYR A C 1
ATOM 540 O O . TYR A 1 70 ? -16.373 -4.996 6.472 1.00 96.56 70 TYR A O 1
ATOM 548 N N . LEU A 1 71 ? -14.311 -4.114 6.576 1.00 97.44 71 LEU A N 1
ATOM 549 C CA . LEU A 1 71 ? -14.467 -3.493 7.895 1.00 97.44 71 LEU A CA 1
ATOM 550 C C . LEU A 1 71 ? -15.494 -2.351 7.905 1.00 97.44 71 LEU A C 1
ATOM 552 O O . LEU A 1 71 ? -16.254 -2.228 8.867 1.00 97.44 71 LEU A O 1
ATOM 556 N N . ALA A 1 72 ? -15.593 -1.581 6.822 1.00 96.88 72 ALA A N 1
ATOM 557 C CA . ALA A 1 72 ? -16.597 -0.530 6.670 1.00 96.88 72 ALA A CA 1
ATOM 558 C C . ALA A 1 72 ? -18.029 -1.089 6.763 1.00 96.88 72 ALA A C 1
ATOM 560 O O . ALA A 1 72 ? -18.890 -0.502 7.417 1.00 96.88 72 ALA A O 1
ATOM 561 N N . ALA A 1 73 ? -18.283 -2.286 6.217 1.00 97.31 73 ALA A N 1
ATOM 562 C CA . ALA A 1 73 ? -19.577 -2.965 6.357 1.00 97.31 73 ALA A CA 1
ATOM 563 C C . ALA A 1 73 ? -19.910 -3.357 7.813 1.00 97.31 73 ALA A C 1
ATOM 565 O O . ALA A 1 73 ? -21.070 -3.605 8.137 1.00 97.31 73 ALA A O 1
ATOM 566 N N . GLN A 1 74 ? -18.906 -3.394 8.694 1.00 97.94 74 GLN A N 1
ATOM 567 C CA . GLN A 1 74 ? -19.052 -3.609 10.137 1.00 97.94 74 GLN A CA 1
ATOM 568 C C . GLN A 1 74 ? -19.068 -2.294 10.940 1.00 97.94 74 GLN A C 1
ATOM 570 O O . GLN A 1 74 ? -19.064 -2.329 12.169 1.00 97.94 74 GLN A O 1
ATOM 575 N N . GLY A 1 75 ? -19.075 -1.135 10.271 1.00 98.00 75 GLY A N 1
ATOM 576 C CA . GLY A 1 75 ? -19.023 0.183 10.909 1.00 98.00 75 GLY A CA 1
ATOM 577 C C . GLY A 1 75 ? -17.643 0.564 11.453 1.00 98.00 75 GLY A C 1
ATOM 578 O O . GLY A 1 75 ? -17.548 1.425 12.328 1.00 98.00 75 GLY A O 1
ATOM 579 N N . ILE A 1 76 ? -16.574 -0.084 10.976 1.00 98.44 76 ILE A N 1
ATOM 580 C CA . ILE A 1 76 ? -15.193 0.194 11.377 1.00 98.44 76 ILE A CA 1
ATOM 581 C C . ILE A 1 76 ? -14.502 0.971 10.256 1.00 98.44 76 ILE A C 1
ATOM 583 O O . ILE A 1 76 ? -14.124 0.401 9.236 1.00 98.44 76 ILE A O 1
ATOM 587 N N . GLU A 1 77 ? -14.296 2.266 10.481 1.00 97.25 77 GLU A N 1
ATOM 588 C CA . GLU A 1 77 ? -13.641 3.158 9.521 1.00 97.25 77 GLU A CA 1
ATOM 589 C C . GLU A 1 77 ? -12.156 3.387 9.862 1.00 97.25 77 GLU A C 1
ATOM 591 O O . GLU A 1 77 ? -11.800 3.494 11.045 1.00 97.25 77 GLU A O 1
ATOM 596 N N . PRO A 1 78 ? -11.272 3.492 8.852 1.00 96.62 78 PRO A N 1
ATOM 597 C CA . PRO A 1 78 ? -9.871 3.837 9.051 1.00 96.62 78 PRO A CA 1
ATOM 598 C C . PRO A 1 78 ? -9.703 5.279 9.521 1.00 96.62 78 PRO A C 1
ATOM 600 O O . PRO A 1 78 ? -10.248 6.217 8.940 1.00 96.62 78 PRO A O 1
ATOM 603 N N . LYS A 1 79 ? -8.848 5.475 10.524 1.00 97.38 79 LYS A N 1
ATOM 604 C CA . LYS A 1 79 ? -8.397 6.799 10.955 1.00 97.38 79 LYS A CA 1
ATOM 605 C C . LYS A 1 79 ? -6.876 6.864 10.950 1.00 97.38 79 LYS A C 1
ATOM 607 O O . LYS A 1 79 ? -6.218 6.248 11.787 1.00 97.38 79 LYS A O 1
ATOM 612 N N . ALA A 1 80 ? -6.313 7.625 10.017 1.00 95.12 80 ALA A N 1
ATOM 613 C CA . ALA A 1 80 ? -4.884 7.912 10.015 1.00 95.12 80 ALA A CA 1
ATOM 614 C C . ALA A 1 80 ? -4.517 8.783 11.229 1.00 95.12 80 ALA A C 1
ATOM 616 O O . ALA A 1 80 ? -5.217 9.747 11.539 1.00 95.12 80 ALA A O 1
ATOM 617 N N . ILE A 1 81 ? -3.415 8.445 11.898 1.00 96.75 81 ILE A N 1
ATOM 618 C CA . ILE A 1 81 ? -2.819 9.202 13.006 1.00 96.75 81 ILE A CA 1
ATOM 619 C C . ILE A 1 81 ? -1.393 9.592 12.577 1.00 96.75 81 ILE A C 1
ATOM 621 O O . ILE A 1 81 ? -0.441 8.860 12.886 1.00 96.75 81 ILE A O 1
ATOM 625 N N . PRO A 1 82 ? -1.227 10.685 11.804 1.00 92.25 82 PRO A N 1
ATOM 626 C CA . PRO A 1 82 ? 0.044 11.036 11.169 1.00 92.25 82 PRO A CA 1
ATOM 627 C C . PRO A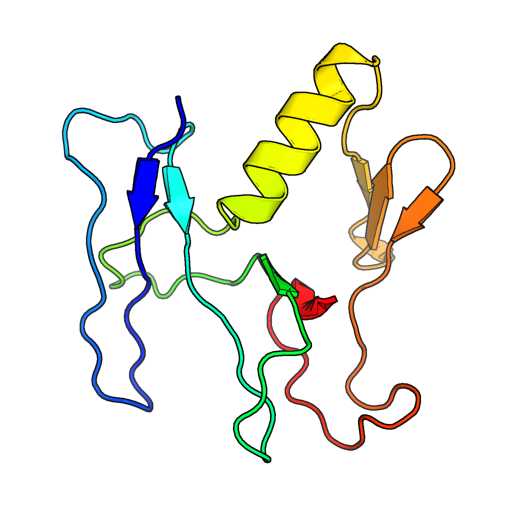 1 82 ? 1.181 11.254 12.166 1.00 92.25 82 PRO A C 1
ATOM 629 O O . PRO A 1 82 ? 2.303 10.823 11.922 1.00 92.25 82 PRO A O 1
ATOM 632 N N . GLU A 1 83 ? 0.884 11.830 13.333 1.00 94.06 83 GLU A N 1
ATOM 633 C CA . GLU A 1 83 ? 1.873 12.135 14.376 1.00 94.06 83 GLU A CA 1
ATOM 634 C C . GLU A 1 83 ? 2.511 10.866 14.953 1.00 94.06 83 GLU A C 1
ATOM 636 O O . GLU A 1 83 ? 3.600 10.909 15.520 1.00 94.06 83 GLU A O 1
ATOM 641 N N . LYS A 1 84 ? 1.824 9.727 14.814 1.00 91.69 84 LYS A N 1
ATOM 642 C CA . LYS A 1 84 ? 2.291 8.405 15.246 1.00 91.69 84 LYS A CA 1
ATOM 643 C C . LYS A 1 84 ? 2.606 7.482 14.071 1.00 91.69 84 LYS A C 1
ATOM 645 O O . LYS A 1 84 ? 2.836 6.297 14.306 1.00 91.69 84 LYS A O 1
ATOM 650 N N . ARG A 1 85 ? 2.536 7.977 12.827 1.00 92.69 85 ARG A N 1
ATOM 651 C CA . ARG A 1 85 ? 2.639 7.175 11.595 1.00 92.69 85 ARG A CA 1
ATOM 652 C C . ARG A 1 85 ? 1.789 5.895 11.676 1.00 92.69 85 ARG A C 1
ATOM 654 O O . ARG A 1 85 ? 2.254 4.821 11.336 1.00 92.69 85 ARG A O 1
ATOM 661 N N . SER A 1 86 ? 0.575 5.986 12.217 1.00 95.81 86 SER A N 1
ATOM 662 C CA . SER A 1 86 ? -0.244 4.817 12.576 1.00 95.81 86 SER A CA 1
ATOM 663 C C . SER A 1 86 ? -1.614 4.856 11.908 1.00 95.81 86 SER A C 1
ATOM 665 O O . SER A 1 86 ? -2.147 5.934 11.639 1.00 95.81 86 SER A O 1
ATOM 667 N N . LEU A 1 87 ? -2.217 3.685 11.712 1.00 95.88 87 LEU A N 1
ATOM 668 C CA . LEU A 1 87 ? -3.602 3.536 11.276 1.00 95.88 87 LEU A CA 1
ATOM 669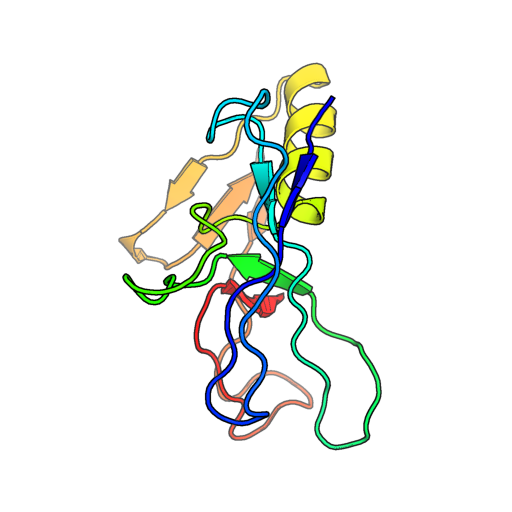 C C . LEU A 1 87 ? -4.448 3.004 12.434 1.00 95.88 87 LEU A C 1
ATOM 671 O O . LEU A 1 87 ? -4.173 1.938 12.977 1.00 95.88 87 LEU A O 1
ATOM 675 N N . GLN A 1 88 ? -5.488 3.733 12.819 1.00 97.50 88 GLN A N 1
ATOM 676 C CA . GLN A 1 88 ? -6.458 3.261 13.798 1.00 97.50 88 GLN A CA 1
ATOM 677 C C . GLN A 1 88 ? -7.650 2.605 13.089 1.00 97.50 88 GLN A C 1
ATOM 679 O O . GLN A 1 88 ? -8.237 3.201 12.187 1.00 97.50 88 GLN A O 1
ATOM 684 N N . LEU A 1 89 ? -8.018 1.401 13.532 1.00 97.06 89 LEU A N 1
ATOM 685 C CA . LEU A 1 89 ? -9.226 0.678 13.125 1.00 97.06 89 LEU A CA 1
ATOM 686 C C . LEU A 1 89 ? -10.013 0.312 14.384 1.00 97.06 89 LEU A C 1
ATOM 688 O O . LEU A 1 89 ? -9.578 -0.514 15.189 1.00 97.06 89 LEU A O 1
ATOM 692 N N . GLY A 1 90 ? -11.148 0.980 14.599 1.00 96.19 90 GLY A N 1
ATOM 693 C CA . GLY A 1 90 ? -11.910 0.855 15.841 1.00 96.19 90 GLY A CA 1
ATOM 694 C C . GLY A 1 90 ? -11.070 1.270 17.057 1.00 96.19 90 GLY A C 1
ATOM 695 O O . GLY A 1 90 ? -10.614 2.412 17.159 1.00 96.19 90 GLY A O 1
ATOM 696 N N . ASN A 1 91 ? -10.846 0.342 17.988 1.00 96.38 91 ASN A N 1
ATOM 697 C CA . ASN A 1 91 ? -10.024 0.555 19.184 1.00 96.38 91 ASN A CA 1
ATOM 698 C C . ASN A 1 91 ? -8.559 0.101 19.029 1.00 96.38 91 ASN A C 1
ATOM 700 O O . ASN A 1 91 ? -7.786 0.243 19.976 1.00 96.38 91 ASN A O 1
ATOM 704 N N . ILE A 1 92 ? -8.166 -0.427 17.866 1.00 96.94 92 ILE A N 1
ATOM 705 C CA . ILE A 1 92 ? -6.813 -0.932 17.623 1.00 96.94 92 ILE A CA 1
ATOM 706 C C . ILE A 1 92 ? -5.988 0.124 16.893 1.00 96.94 92 ILE A C 1
ATOM 708 O O . ILE A 1 92 ? -6.396 0.640 15.854 1.00 96.94 92 ILE A O 1
ATOM 712 N N . LEU A 1 93 ? -4.806 0.423 17.433 1.00 96.62 93 LEU A N 1
ATOM 713 C CA . LEU A 1 93 ? -3.800 1.257 16.781 1.00 96.62 93 LEU A CA 1
ATOM 714 C C . LEU A 1 93 ? -2.753 0.355 16.125 1.00 96.62 93 LEU A C 1
ATOM 716 O O . LEU A 1 93 ? -1.971 -0.295 16.817 1.00 96.62 93 LEU A O 1
ATOM 720 N N . LEU A 1 94 ? -2.738 0.330 14.800 1.00 96.19 94 LEU A N 1
ATOM 721 C CA . LEU A 1 94 ? -1.771 -0.413 14.004 1.00 96.19 94 LEU A CA 1
ATOM 722 C C . LEU A 1 94 ? -0.592 0.506 13.715 1.00 96.19 94 LEU A C 1
ATOM 724 O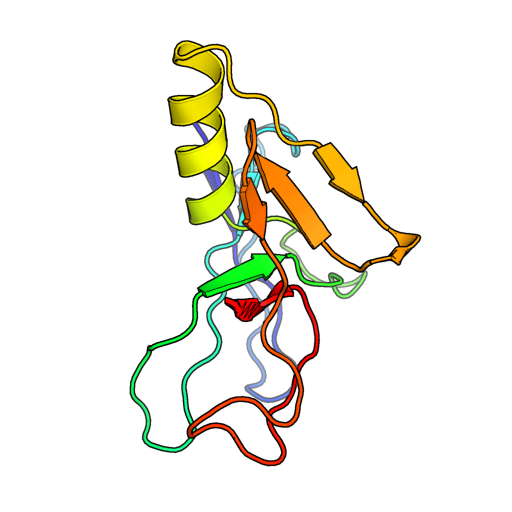 O . LEU A 1 94 ? -0.786 1.642 13.286 1.00 96.19 94 LEU A O 1
ATOM 728 N N . LYS A 1 95 ? 0.619 0.019 13.971 1.00 95.06 95 LYS A N 1
ATOM 729 C CA . LYS A 1 95 ? 1.874 0.727 13.715 1.00 95.06 95 LYS A CA 1
ATOM 730 C C . LYS A 1 95 ? 2.648 -0.029 12.643 1.00 95.06 95 LYS A C 1
ATOM 732 O O . LYS A 1 95 ? 2.650 -1.256 12.722 1.00 95.06 95 LYS A O 1
ATOM 737 N N . PRO A 1 96 ? 3.301 0.659 11.699 1.00 94.75 96 PRO A N 1
ATOM 738 C CA . PRO A 1 96 ? 4.141 0.001 10.716 1.00 94.75 96 PRO A CA 1
ATOM 739 C C . PRO A 1 96 ? 5.350 -0.650 11.397 1.00 94.75 96 PRO A C 1
ATOM 741 O O . PRO A 1 96 ? 5.754 -0.251 12.493 1.00 94.75 96 PRO A O 1
ATOM 744 N N . LEU A 1 97 ? 5.943 -1.626 10.718 1.00 94.75 97 LEU A N 1
ATOM 745 C CA . LEU A 1 97 ? 7.255 -2.163 11.042 1.00 94.75 97 LEU A CA 1
ATOM 746 C C . LEU A 1 97 ? 8.293 -1.039 11.035 1.00 94.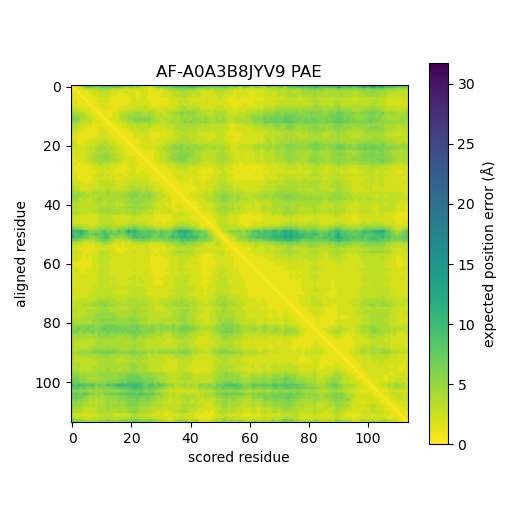75 97 LEU A C 1
ATOM 748 O O . LEU A 1 97 ? 8.354 -0.223 10.117 1.00 94.75 97 LEU A O 1
ATOM 752 N N . GLU A 1 98 ? 9.113 -1.025 12.077 1.00 93.81 98 GLU A N 1
ATOM 753 C CA . GLU A 1 98 ? 10.240 -0.110 12.219 1.00 93.81 98 GLU A CA 1
ATOM 754 C C . GLU A 1 98 ? 11.524 -0.790 11.726 1.00 93.81 98 GLU A C 1
ATOM 756 O O . GLU A 1 98 ? 11.625 -2.020 11.716 1.00 93.81 98 GLU A O 1
ATOM 761 N N . ASN A 1 99 ? 12.538 0.009 11.376 1.00 93.44 99 ASN A N 1
ATOM 762 C CA . ASN A 1 99 ? 13.853 -0.471 10.934 1.00 93.44 99 ASN A CA 1
ATOM 763 C C . ASN A 1 99 ? 14.450 -1.589 11.819 1.00 93.44 99 ASN A C 1
ATOM 765 O O . ASN A 1 99 ? 15.125 -2.489 11.314 1.00 93.44 99 ASN A O 1
ATOM 769 N N . ASN A 1 100 ? 14.194 -1.546 13.132 1.00 93.38 100 ASN A N 1
ATOM 770 C CA . ASN A 1 100 ? 14.571 -2.598 14.072 1.00 93.38 100 ASN A CA 1
ATOM 771 C C . ASN A 1 100 ? 13.345 -3.053 14.869 1.00 93.38 100 ASN A C 1
ATOM 773 O O . ASN A 1 100 ? 12.916 -2.370 15.796 1.00 93.38 100 ASN A O 1
ATOM 777 N N . PHE A 1 101 ? 12.805 -4.224 14.533 1.00 91.88 101 PHE A N 1
ATOM 778 C CA . PHE A 1 101 ? 11.631 -4.786 15.193 1.00 91.88 101 PHE A CA 1
ATOM 779 C C . PHE A 1 101 ? 11.687 -6.317 15.224 1.00 91.88 101 PHE A C 1
ATOM 781 O O . PHE A 1 101 ? 11.651 -6.985 14.189 1.00 91.88 101 PHE A O 1
ATOM 788 N N . GLY A 1 102 ? 11.745 -6.894 16.427 1.00 90.69 102 GLY A N 1
ATOM 789 C CA . GLY A 1 102 ? 11.822 -8.344 16.605 1.00 90.69 102 GLY A CA 1
ATOM 790 C C . GLY A 1 102 ? 13.017 -8.954 15.860 1.00 90.69 102 GLY A C 1
ATOM 791 O O . GLY A 1 102 ? 14.163 -8.602 16.128 1.00 90.69 102 GLY A O 1
ATOM 792 N N . GLY A 1 103 ? 12.741 -9.879 14.933 1.00 90.31 103 GLY A N 1
ATOM 793 C CA . GLY A 1 103 ? 13.756 -10.510 14.080 1.00 90.31 103 GLY A CA 1
ATOM 794 C C . GLY A 1 103 ? 14.258 -9.636 12.923 1.00 90.31 103 GLY A C 1
ATOM 795 O O . GLY A 1 103 ? 15.282 -9.962 12.327 1.00 90.31 103 GLY A O 1
ATOM 796 N N . TYR A 1 104 ? 13.579 -8.528 12.614 1.00 92.69 104 TYR A N 1
ATOM 797 C CA . TYR A 1 104 ? 14.015 -7.584 11.589 1.00 92.69 104 TYR A CA 1
ATOM 798 C C . TYR A 1 104 ? 15.041 -6.610 12.172 1.00 92.69 104 TYR A C 1
ATOM 800 O O . TYR A 1 104 ? 14.775 -5.921 13.159 1.00 92.69 104 TYR A O 1
ATOM 808 N N . ARG A 1 105 ? 16.223 -6.548 11.551 1.00 92.00 105 ARG A N 1
ATOM 809 C CA . ARG A 1 105 ? 17.297 -5.605 11.885 1.00 92.00 105 ARG A CA 1
ATOM 810 C C . ARG A 1 105 ? 17.772 -4.907 10.622 1.00 92.00 105 ARG A C 1
ATOM 812 O O . ARG A 1 105 ? 18.029 -5.586 9.632 1.00 92.00 105 ARG A O 1
ATOM 819 N N . ASN A 1 106 ? 17.948 -3.588 10.686 1.00 91.00 106 ASN A N 1
ATOM 820 C CA . ASN A 1 106 ? 18.300 -2.752 9.533 1.00 91.00 106 ASN A CA 1
ATOM 821 C C . ASN A 1 106 ? 17.342 -2.938 8.339 1.00 91.00 106 ASN A C 1
ATOM 823 O O . ASN A 1 106 ? 17.772 -2.945 7.187 1.00 91.00 106 ASN A O 1
ATOM 827 N N . LEU A 1 107 ? 16.053 -3.133 8.620 1.00 92.12 107 LEU A N 1
ATOM 828 C CA . LEU A 1 107 ? 15.017 -3.276 7.603 1.00 92.12 107 LEU A CA 1
ATOM 829 C C . LEU A 1 107 ? 14.840 -1.959 6.837 1.00 92.12 107 LEU A C 1
ATOM 831 O O . LEU A 1 107 ? 14.784 -0.892 7.448 1.00 92.12 107 LEU A O 1
ATOM 835 N N . ASP A 1 108 ? 14.690 -2.031 5.516 1.00 90.06 108 ASP A N 1
ATOM 836 C CA . ASP A 1 108 ? 14.126 -0.916 4.758 1.00 90.06 108 ASP A CA 1
ATOM 837 C C . ASP A 1 108 ? 12.669 -0.710 5.185 1.00 90.06 108 ASP A C 1
ATOM 839 O O . ASP A 1 108 ? 11.791 -1.489 4.818 1.00 90.06 108 ASP A O 1
ATOM 843 N N . ASP A 1 109 ? 12.426 0.316 5.996 1.00 90.75 109 ASP A N 1
ATOM 844 C CA . ASP A 1 109 ? 11.128 0.641 6.583 1.00 90.75 109 ASP A CA 1
ATOM 845 C C . ASP A 1 109 ? 10.388 1.739 5.803 1.00 90.75 109 ASP A C 1
ATOM 847 O O . ASP A 1 109 ? 9.485 2.395 6.335 1.00 90.75 109 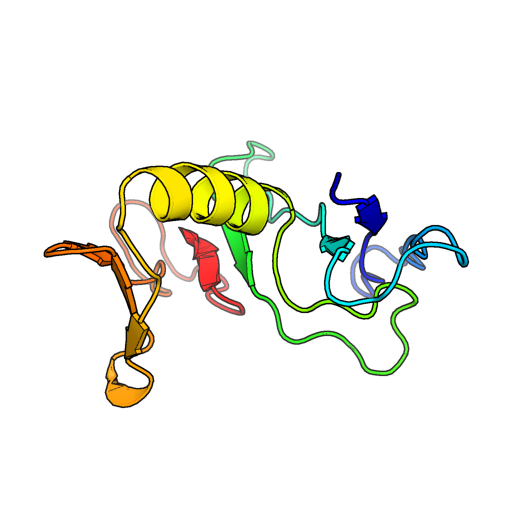ASP A O 1
ATOM 851 N N . ARG A 1 110 ? 10.743 1.954 4.528 1.00 91.25 110 ARG A N 1
ATOM 852 C CA . ARG A 1 110 ? 9.990 2.826 3.615 1.00 91.25 110 ARG A CA 1
ATOM 853 C C . ARG A 1 110 ? 8.576 2.284 3.369 1.00 91.25 110 ARG A C 1
ATOM 855 O O . ARG A 1 110 ? 8.315 1.084 3.434 1.00 91.25 110 ARG A O 1
ATOM 862 N N . GLY A 1 111 ? 7.647 3.191 3.064 1.00 92.81 111 GLY A N 1
ATOM 863 C CA . GLY A 1 111 ? 6.225 2.857 2.939 1.00 92.81 111 GLY A CA 1
ATOM 864 C C . GLY A 1 111 ? 5.590 2.477 4.280 1.00 92.81 111 GLY A C 1
ATOM 865 O O . GLY A 1 111 ? 6.123 2.776 5.347 1.00 92.81 111 GLY A O 1
ATOM 866 N N . TYR A 1 112 ? 4.421 1.855 4.246 1.00 95.81 112 TYR A N 1
ATOM 867 C CA . TYR A 1 112 ? 3.742 1.335 5.427 1.00 95.81 112 TYR A CA 1
ATOM 868 C C . TYR A 1 112 ? 3.771 -0.187 5.361 1.00 95.81 112 TYR A C 1
ATOM 870 O O . TYR A 1 112 ? 2.953 -0.795 4.675 1.00 95.81 112 TYR A O 1
ATOM 878 N N . GLN A 1 113 ? 4.748 -0.796 6.026 1.00 95.25 113 GLN A N 1
ATOM 879 C CA . GLN A 1 113 ? 4.931 -2.247 6.052 1.00 95.25 113 GLN A CA 1
ATOM 880 C C . GLN A 1 113 ? 4.393 -2.826 7.359 1.00 95.25 113 GLN A C 1
ATOM 882 O O . GLN A 1 113 ? 4.553 -2.203 8.405 1.00 95.25 113 GLN A O 1
ATOM 887 N N . MET A 1 114 ? 3.768 -3.999 7.298 1.00 91.19 114 MET A N 1
ATOM 888 C CA . MET A 1 114 ? 3.226 -4.750 8.439 1.00 91.19 114 MET A CA 1
ATOM 889 C C . MET A 1 114 ? 3.722 -6.187 8.428 1.00 91.19 114 MET A C 1
ATOM 891 O O . MET A 1 114 ? 3.856 -6.739 7.311 1.00 91.19 114 MET A O 1
#

pLDDT: mean 93.85, std 3.72, range [77.88, 98.44]

Radius of gyration: 14.9 Å; Cα contacts (8 Å, |Δi|>4): 202; chains: 1; bounding box: 38×28×37 Å

Secondary structure (DSSP, 8-state):
--EEEB--BTTTTB--BPPPTTS-GGGEEE------TTS-----EEE----TT-S---SBBHHHHHHHHHHHTTT--EEEEGGGTEEEETTEEE-PPPSSBTTB-S----SEE-